Protein AF-K2E6R4-F1 (afdb_monomer)

Radius of gyration: 13.59 Å; Cα contacts (8 Å, |Δi|>4): 219; chains: 1; bounding box: 30×32×36 Å

pLDDT: mean 91.32, std 12.44, range [42.31, 98.56]

Secondary structure (DSSP, 8-state):
--HHHHHHHHHHHTT-EEEEPPSSSSSS--EEEEE--TTT-EEEEEEEE--SSPBPHHHHHHHHHHHHHTT-SEEEEEESS-B-HHHHHHHTTSSEEEE-HHHHHHHHHHTT----S--

Sequence (119 aa):
FTFEELISSLLNKMGLVAVTTQHSYDGGIDVIAENSNPIIGGRFVIQCKRYQNVVPVDIIRDLYGAMTHERASKGILITTSDFSNECVKFAQGKPIELINRKKLTQLLEDNKYKVAQKI

Nearest PDB structures (foldseek):
  4oc8-assembly1_B  TM=8.136E-01  e=2.578E-07  Azoarcus olearius
  7wbx-assembly1_E  TM=6.310E-01  e=2.026E-03  Komagataella phaffii
  2bam-assembly1_B  TM=6.305E-01  e=2.464E-02  Bacillus amyloliquefaciens
  8vh8-assembly2_B  TM=4.108E-01  e=3.008E+00  Pasteurella multocida
  8vh8-assembly4_D  TM=4.279E-01  e=4.419E+00  Pasteurella multocida

Solvent-accessible surface area (backbone atoms only — not comparable to full-atom values): 6626 Å² total; per-residue (Å²): 128,55,73,54,55,51,50,24,52,50,42,35,74,72,69,32,57,41,44,64,54,80,93,85,82,58,64,73,48,39,29,42,32,36,37,86,51,92,88,82,39,45,41,32,35,27,30,73,42,90,38,86,57,66,42,62,48,66,61,60,51,44,43,52,52,33,20,60,74,70,67,32,68,29,27,34,45,36,31,46,25,47,70,34,73,62,34,56,60,62,33,59,98,45,64,47,48,84,35,30,34,71,57,47,52,50,54,36,53,79,66,69,45,81,84,74,81,84,117

Mean predicted aligned error: 4.24 Å

Foldseek 3Di:
DPPLVVVQVLLVLVVWNKDADDDDDQLQFGMWTWDPPPPPIWIETEHEEADPDADEQVVLVSQLVSCVVVVTPAYEYAYAAHYDPNNVVVPPPPRYHYHYNVNVVVSCVVSPNDPDPGD

Structure (mmCIF, N/CA/C/O backbone):
data_AF-K2E6R4-F1
#
_entry.id   AF-K2E6R4-F1
#
loop_
_atom_site.group_PDB
_atom_site.id
_atom_site.type_symbol
_atom_site.label_atom_id
_atom_site.label_alt_id
_atom_site.label_comp_id
_atom_site.label_asym_id
_atom_site.label_entity_id
_atom_site.label_seq_id
_atom_site.pdbx_PDB_ins_code
_atom_site.Cartn_x
_atom_site.Cartn_y
_atom_site.Cartn_z
_atom_site.occupancy
_atom_site.B_iso_or_equiv
_atom_site.auth_seq_id
_atom_site.auth_comp_id
_atom_site.auth_asym_id
_atom_site.auth_atom_id
_atom_site.pdbx_PDB_model_num
ATOM 1 N N . PHE A 1 1 ? 6.674 -9.405 14.871 1.00 63.59 1 PHE A N 1
ATOM 2 C CA . PHE A 1 1 ? 5.710 -8.592 14.123 1.00 63.59 1 PHE A CA 1
ATOM 3 C C . PHE A 1 1 ? 6.283 -7.222 13.871 1.00 63.59 1 PHE A C 1
ATOM 5 O O . PHE A 1 1 ? 6.116 -6.299 14.667 1.00 63.59 1 PHE A O 1
ATOM 12 N N . THR A 1 2 ? 7.000 -7.122 12.758 1.00 90.25 2 THR A N 1
ATOM 13 C CA . THR A 1 2 ? 7.227 -5.843 12.089 1.00 90.25 2 THR A CA 1
ATOM 14 C C . THR A 1 2 ? 5.885 -5.291 11.593 1.00 90.25 2 THR A C 1
ATOM 16 O O . THR A 1 2 ? 4.861 -5.984 11.592 1.00 90.25 2 THR A O 1
ATOM 19 N N . PHE A 1 3 ? 5.863 -4.020 11.193 1.00 91.44 3 PHE A N 1
ATOM 20 C CA . PHE A 1 3 ? 4.652 -3.424 10.626 1.00 91.44 3 PHE A CA 1
ATOM 21 C C . PHE A 1 3 ? 4.249 -4.114 9.312 1.00 91.44 3 PHE A C 1
ATOM 23 O O . PHE A 1 3 ? 3.074 -4.374 9.084 1.00 91.44 3 PHE A O 1
ATOM 30 N N . GLU A 1 4 ? 5.226 -4.494 8.497 1.00 93.44 4 GLU A N 1
ATOM 31 C CA . GLU A 1 4 ? 5.035 -5.166 7.208 1.00 93.44 4 GLU A CA 1
ATOM 32 C C . GLU A 1 4 ? 4.463 -6.577 7.387 1.00 93.44 4 GLU A C 1
ATOM 34 O O . GLU A 1 4 ? 3.534 -6.962 6.681 1.00 93.44 4 GLU A O 1
ATOM 39 N N . GLU A 1 5 ? 4.934 -7.322 8.396 1.00 93.44 5 GLU A N 1
ATOM 40 C CA . GLU A 1 5 ? 4.377 -8.632 8.754 1.00 93.44 5 GLU A CA 1
ATOM 41 C C . GLU A 1 5 ? 2.901 -8.528 9.177 1.00 93.44 5 GLU A C 1
ATOM 43 O O . GLU A 1 5 ? 2.095 -9.388 8.817 1.00 93.44 5 GLU A O 1
ATOM 48 N N . LEU A 1 6 ? 2.520 -7.471 9.910 1.00 94.38 6 LEU A N 1
ATOM 49 C CA . LEU A 1 6 ? 1.118 -7.211 10.262 1.00 94.38 6 LEU A CA 1
ATOM 50 C C . LEU A 1 6 ? 0.272 -6.963 9.007 1.00 94.38 6 LEU A C 1
ATOM 52 O O . LEU A 1 6 ? -0.804 -7.548 8.876 1.00 94.38 6 LEU A O 1
ATOM 56 N N . ILE A 1 7 ? 0.751 -6.115 8.094 1.00 96.00 7 ILE A N 1
ATOM 57 C CA . ILE A 1 7 ? 0.049 -5.807 6.844 1.00 96.00 7 ILE A CA 1
ATOM 58 C C . ILE A 1 7 ? -0.090 -7.055 5.972 1.00 96.00 7 ILE A C 1
ATOM 60 O O . ILE A 1 7 ? -1.192 -7.359 5.522 1.00 96.00 7 ILE A O 1
ATOM 64 N N . SER A 1 8 ? 0.988 -7.814 5.783 1.00 96.12 8 SER A N 1
ATOM 65 C CA . SER A 1 8 ? 0.953 -9.075 5.041 1.00 96.12 8 SER A CA 1
ATOM 66 C C . SER A 1 8 ? -0.054 -10.054 5.656 1.00 96.12 8 SER A C 1
ATOM 68 O O . SER A 1 8 ? -0.900 -10.608 4.953 1.00 96.12 8 SER A O 1
ATOM 70 N N . SER A 1 9 ? -0.047 -10.215 6.982 1.00 95.62 9 SER A N 1
ATOM 71 C CA . SER A 1 9 ? -1.012 -11.069 7.682 1.00 95.62 9 SER A CA 1
ATOM 72 C C . SER A 1 9 ? -2.459 -10.604 7.472 1.00 95.62 9 SER A C 1
ATOM 74 O O . SER A 1 9 ? -3.321 -11.427 7.159 1.00 95.62 9 SER A O 1
ATOM 76 N N . LEU A 1 10 ? -2.724 -9.296 7.583 1.00 96.19 10 LEU A N 1
ATOM 77 C CA . LEU A 1 10 ? -4.045 -8.714 7.337 1.00 96.19 10 LEU A CA 1
ATOM 78 C C . LEU A 1 10 ? -4.525 -8.996 5.909 1.00 96.19 10 LEU A C 1
ATOM 80 O O . LEU A 1 10 ? -5.644 -9.470 5.731 1.00 96.19 10 LEU A O 1
ATOM 84 N N . LEU A 1 11 ? -3.678 -8.759 4.904 1.00 96.38 11 LEU A N 1
ATOM 85 C CA 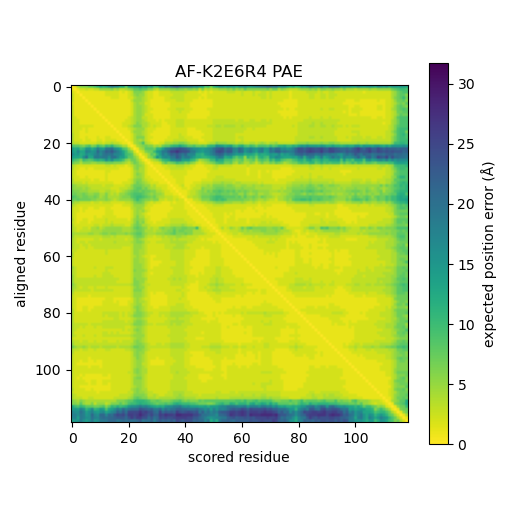. LEU A 1 11 ? -4.009 -9.011 3.500 1.00 96.38 11 LEU A CA 1
ATOM 86 C C . LEU A 1 11 ? -4.307 -10.497 3.248 1.00 96.38 11 LEU A C 1
ATOM 88 O O . LEU A 1 11 ? -5.289 -10.812 2.576 1.00 96.38 11 LEU A O 1
ATOM 92 N N . ASN A 1 12 ? -3.535 -11.407 3.852 1.00 96.19 12 ASN A N 1
ATOM 93 C CA . ASN A 1 12 ? -3.828 -12.842 3.798 1.00 96.19 12 ASN A CA 1
ATOM 94 C C . ASN A 1 12 ? -5.192 -13.175 4.418 1.00 96.19 12 ASN A C 1
ATOM 96 O O . ASN A 1 12 ? -5.971 -13.942 3.854 1.00 96.19 12 ASN A O 1
ATOM 100 N N . LYS A 1 13 ? -5.531 -12.557 5.555 1.00 95.12 13 LYS A N 1
ATOM 101 C CA . LYS A 1 13 ? -6.836 -12.751 6.206 1.00 95.12 13 LYS A CA 1
ATOM 102 C C . LYS A 1 13 ? -8.004 -12.216 5.373 1.00 95.12 13 LYS A C 1
ATOM 104 O O . LYS A 1 13 ? -9.101 -12.762 5.452 1.00 95.12 13 LYS A O 1
ATOM 109 N N . MET A 1 14 ? -7.753 -11.200 4.550 1.00 94.19 14 MET A N 1
ATOM 110 C CA . MET A 1 14 ? -8.705 -10.658 3.577 1.00 94.19 14 MET A CA 1
ATOM 111 C C . MET A 1 14 ? -8.840 -11.521 2.307 1.00 94.19 14 MET A C 1
ATOM 113 O O . MET A 1 14 ? -9.597 -11.160 1.408 1.00 94.19 14 MET A O 1
ATOM 117 N N . GLY A 1 15 ? -8.139 -12.659 2.223 1.00 93.94 15 GLY A N 1
ATOM 118 C CA . GLY A 1 15 ? -8.244 -13.616 1.117 1.00 93.94 15 GLY A CA 1
ATOM 119 C C . GLY A 1 15 ? -7.255 -13.393 -0.029 1.00 93.94 15 GLY A C 1
ATOM 120 O O . GLY A 1 15 ? -7.424 -13.987 -1.091 1.00 93.94 15 GLY A O 1
ATOM 121 N N . LEU A 1 16 ? -6.238 -12.548 0.162 1.00 96.19 16 LEU A N 1
ATOM 122 C CA . LEU A 1 16 ? -5.128 -12.394 -0.782 1.00 96.19 16 LEU A CA 1
ATOM 123 C C . LEU A 1 16 ? -4.016 -13.404 -0.473 1.00 96.19 16 LEU A C 1
ATOM 125 O O . LEU A 1 16 ? -3.929 -13.912 0.639 1.00 96.19 16 LEU A O 1
ATOM 129 N N . VAL A 1 17 ? -3.123 -13.649 -1.428 1.00 97.25 17 VAL A N 1
ATOM 130 C CA . VAL A 1 17 ? -1.838 -14.311 -1.160 1.00 97.25 17 VAL A CA 1
ATOM 131 C C . VAL A 1 17 ? -0.795 -13.216 -1.006 1.00 97.25 17 VAL A C 1
ATOM 133 O O . VAL A 1 17 ? -0.392 -12.630 -2.006 1.00 97.25 17 VAL A O 1
ATOM 136 N N . ALA A 1 18 ? -0.404 -12.890 0.227 1.00 97.06 18 ALA A N 1
ATOM 137 C CA . ALA A 1 18 ? 0.519 -11.789 0.506 1.00 97.06 18 ALA A CA 1
ATOM 138 C C . ALA A 1 18 ? 1.820 -12.264 1.161 1.00 97.06 18 ALA A C 1
ATOM 140 O O . ALA A 1 18 ? 1.805 -13.073 2.091 1.00 97.06 18 ALA A O 1
ATOM 141 N N . VAL A 1 19 ? 2.947 -11.731 0.689 1.00 95.25 19 VAL A N 1
ATOM 142 C CA . VAL A 1 19 ? 4.294 -12.041 1.180 1.00 95.25 19 VAL A CA 1
ATOM 143 C C . VAL A 1 19 ? 5.094 -10.757 1.363 1.00 95.25 19 VAL A C 1
ATOM 145 O O . VAL A 1 19 ? 5.033 -9.850 0.533 1.00 95.25 19 VAL A O 1
ATOM 148 N N . THR A 1 20 ? 5.831 -10.667 2.468 1.00 94.31 20 THR A N 1
ATOM 149 C CA . THR A 1 20 ? 6.794 -9.582 2.686 1.00 94.31 20 THR A CA 1
ATOM 150 C C . THR A 1 20 ? 7.980 -9.764 1.746 1.00 94.31 20 THR A C 1
ATOM 152 O O . THR A 1 20 ? 8.458 -10.888 1.567 1.00 94.31 20 THR A O 1
ATOM 155 N N . THR A 1 21 ? 8.468 -8.677 1.166 1.00 90.31 21 THR A N 1
ATOM 156 C CA . THR A 1 21 ? 9.711 -8.678 0.390 1.00 90.31 21 THR A CA 1
ATOM 157 C C . THR A 1 21 ? 10.912 -8.629 1.339 1.00 90.31 21 THR A C 1
ATOM 159 O O . THR A 1 21 ? 10.796 -8.233 2.500 1.00 90.31 21 THR A O 1
ATOM 162 N N . GLN A 1 22 ? 12.083 -9.076 0.884 1.00 78.00 22 GLN A N 1
ATOM 163 C CA . GLN A 1 22 ? 13.325 -8.841 1.623 1.00 78.00 22 GLN A CA 1
ATOM 164 C C . GLN A 1 22 ? 13.967 -7.573 1.066 1.00 78.00 22 GLN A C 1
ATOM 166 O O . GLN A 1 22 ? 14.208 -7.502 -0.135 1.00 78.00 22 GLN A O 1
ATOM 171 N N . HIS A 1 23 ? 14.232 -6.583 1.926 1.00 56.44 23 HIS A N 1
ATOM 172 C CA . HIS A 1 23 ? 14.825 -5.302 1.535 1.00 56.44 23 HIS A CA 1
ATOM 173 C C . HIS A 1 23 ? 16.013 -5.484 0.574 1.00 56.44 23 HIS A C 1
ATOM 175 O O . HIS A 1 23 ? 16.991 -6.138 0.943 1.00 56.44 23 HIS A O 1
ATOM 181 N N . SER A 1 24 ? 15.961 -4.853 -0.609 1.00 50.38 24 SER A N 1
ATOM 182 C CA . SER A 1 24 ? 16.980 -3.905 -1.130 1.00 50.38 24 SER A CA 1
ATOM 183 C C . SER A 1 24 ? 16.875 -3.638 -2.643 1.00 50.38 24 SER A C 1
ATOM 185 O O . SER A 1 24 ? 17.593 -2.771 -3.136 1.00 50.38 24 SER A O 1
ATOM 187 N N . TYR A 1 25 ? 16.016 -4.327 -3.404 1.00 55.34 25 TYR A N 1
ATOM 188 C CA . TYR A 1 25 ? 16.070 -4.266 -4.880 1.00 55.34 25 TYR A CA 1
ATOM 189 C C . TYR A 1 25 ? 14.733 -3.937 -5.564 1.00 55.34 25 TYR A C 1
ATOM 191 O O . TYR A 1 25 ? 14.677 -3.788 -6.780 1.00 55.34 25 TYR A O 1
ATOM 199 N N . ASP A 1 26 ? 13.678 -3.749 -4.779 1.00 60.97 26 ASP A N 1
ATOM 200 C CA . ASP A 1 26 ? 12.275 -3.714 -5.201 1.00 60.97 26 ASP A CA 1
ATOM 201 C C . ASP A 1 26 ? 11.731 -2.281 -5.358 1.00 60.97 26 ASP A C 1
ATOM 203 O O . ASP A 1 26 ? 10.527 -2.073 -5.493 1.00 60.97 26 ASP A O 1
ATOM 207 N N . GLY A 1 27 ? 12.586 -1.259 -5.239 1.00 68.38 27 GLY A N 1
ATOM 208 C CA . GLY A 1 27 ? 12.148 0.143 -5.286 1.00 68.38 27 GLY A CA 1
ATOM 209 C C . GLY A 1 27 ? 11.289 0.576 -4.087 1.00 68.38 27 GLY A C 1
ATOM 210 O O . GLY A 1 27 ? 10.493 1.503 -4.204 1.00 68.38 27 GLY A O 1
ATOM 211 N N . GLY A 1 28 ? 11.441 -0.082 -2.930 1.00 83.50 28 GLY A N 1
ATOM 212 C CA . GLY A 1 28 ? 10.733 0.272 -1.694 1.00 83.50 28 GLY A CA 1
ATOM 213 C C . GLY A 1 28 ? 9.350 -0.366 -1.534 1.00 83.50 28 GLY A C 1
ATOM 214 O O . GLY A 1 28 ? 8.542 0.161 -0.771 1.00 83.50 28 GLY A O 1
ATOM 215 N N . ILE A 1 29 ? 9.072 -1.459 -2.251 1.00 93.44 29 ILE A N 1
ATOM 216 C CA . ILE A 1 29 ? 7.920 -2.335 -2.004 1.00 93.44 29 ILE A CA 1
ATOM 217 C C . ILE A 1 29 ? 8.236 -3.206 -0.791 1.00 93.44 29 ILE A C 1
ATOM 219 O O . ILE A 1 29 ? 9.268 -3.870 -0.783 1.00 93.44 29 ILE A O 1
ATOM 223 N N . ASP A 1 30 ? 7.333 -3.236 0.187 1.00 94.75 30 ASP A N 1
ATOM 224 C CA . ASP A 1 30 ? 7.510 -4.006 1.424 1.00 94.75 30 ASP A CA 1
ATOM 225 C C . ASP A 1 30 ? 6.663 -5.291 1.440 1.00 94.75 30 ASP A C 1
ATOM 227 O O . ASP A 1 30 ? 6.992 -6.273 2.107 1.00 94.75 30 ASP A O 1
ATOM 231 N N . VAL A 1 31 ? 5.543 -5.306 0.705 1.00 96.12 31 VAL A N 1
ATOM 232 C CA . VAL A 1 31 ? 4.669 -6.479 0.561 1.00 96.12 31 VAL A CA 1
ATOM 233 C C . VAL A 1 31 ? 4.182 -6.582 -0.881 1.00 96.12 31 VAL A C 1
ATOM 235 O O . VAL A 1 31 ? 3.767 -5.592 -1.486 1.00 96.12 31 VAL A O 1
ATOM 238 N N . ILE A 1 32 ? 4.183 -7.798 -1.419 1.00 96.06 32 ILE A N 1
ATOM 239 C CA . ILE A 1 32 ? 3.517 -8.142 -2.678 1.00 96.06 32 ILE A CA 1
ATOM 240 C C . ILE A 1 32 ? 2.308 -9.000 -2.331 1.00 96.06 32 ILE A C 1
ATOM 242 O O . ILE A 1 32 ? 2.413 -9.922 -1.520 1.00 96.06 32 ILE A O 1
ATOM 246 N N . ALA A 1 33 ? 1.160 -8.694 -2.930 1.00 97.38 33 ALA A N 1
ATOM 247 C CA . ALA A 1 33 ? -0.053 -9.480 -2.762 1.00 97.38 33 ALA A CA 1
ATOM 248 C C . ALA A 1 33 ? -0.674 -9.845 -4.108 1.00 97.38 33 ALA A C 1
ATOM 250 O O . ALA A 1 33 ? -0.655 -9.051 -5.045 1.00 97.38 33 ALA A O 1
ATOM 251 N N . GLU A 1 34 ? -1.274 -11.025 -4.195 1.00 97.50 34 GLU A N 1
ATOM 252 C CA . GLU A 1 34 ? -1.978 -11.489 -5.386 1.00 97.50 34 GLU A CA 1
ATOM 253 C C . GLU A 1 34 ? -3.421 -11.865 -5.053 1.00 97.50 34 GLU A C 1
ATOM 255 O O . GLU A 1 34 ? -3.711 -12.489 -4.029 1.00 97.50 34 GLU A O 1
ATOM 260 N N . ASN A 1 35 ? -4.337 -11.478 -5.939 1.00 96.56 35 ASN A N 1
ATOM 261 C CA . ASN A 1 35 ? -5.711 -11.963 -5.952 1.00 96.56 35 ASN A CA 1
ATOM 262 C C . ASN A 1 35 ? -5.901 -12.831 -7.196 1.00 96.56 35 ASN A C 1
ATOM 264 O O . ASN A 1 35 ? -5.761 -12.339 -8.314 1.00 96.56 35 ASN A O 1
ATOM 268 N N . SER A 1 36 ? -6.238 -14.105 -7.003 1.00 92.31 36 SER A N 1
ATOM 269 C CA . SER A 1 36 ? -6.409 -15.089 -8.077 1.00 92.31 36 SER A CA 1
ATOM 270 C C . SER A 1 36 ? -7.765 -15.013 -8.785 1.00 92.31 36 SER A C 1
ATOM 272 O O . SER A 1 36 ? -8.018 -15.790 -9.706 1.00 92.31 36 SER A O 1
ATOM 274 N N . ASN A 1 37 ? -8.655 -14.098 -8.383 1.00 93.81 37 ASN A N 1
ATOM 275 C CA . ASN A 1 37 ? -9.938 -13.930 -9.053 1.00 93.81 37 ASN A CA 1
ATOM 276 C C . ASN A 1 37 ? -9.735 -13.578 -10.546 1.00 93.81 37 ASN A C 1
ATOM 278 O O . ASN A 1 37 ? -9.064 -12.597 -10.853 1.00 93.81 37 ASN A O 1
ATOM 282 N N . PRO A 1 38 ? -10.346 -14.307 -11.491 1.00 88.69 38 PRO A N 1
ATOM 283 C CA . PRO A 1 38 ? -10.066 -14.125 -12.916 1.00 88.69 38 PRO A CA 1
ATOM 284 C C . PRO A 1 38 ? -10.611 -12.815 -13.509 1.00 88.69 38 PRO A C 1
ATOM 286 O O . PRO A 1 38 ? -10.177 -12.417 -14.585 1.00 88.69 38 PRO A O 1
ATOM 289 N N . ILE A 1 39 ? -11.569 -12.158 -12.845 1.00 90.50 39 ILE A N 1
ATOM 290 C CA . ILE A 1 39 ? -12.229 -10.939 -13.345 1.00 90.50 39 ILE A CA 1
ATOM 291 C C . ILE A 1 39 ? -11.659 -9.689 -12.670 1.00 90.50 39 ILE A C 1
ATOM 293 O O . ILE A 1 39 ? -11.418 -8.684 -13.333 1.00 90.50 39 ILE A O 1
ATOM 297 N N . ILE A 1 40 ? -11.466 -9.740 -11.350 1.00 87.25 40 ILE A N 1
ATOM 298 C CA . ILE A 1 40 ? -11.053 -8.583 -10.531 1.00 87.25 40 ILE A CA 1
ATOM 299 C C . ILE A 1 40 ? -9.682 -8.758 -9.867 1.00 87.25 40 ILE A C 1
ATOM 301 O O . ILE A 1 40 ? -9.261 -7.904 -9.086 1.00 87.25 40 ILE A O 1
ATOM 305 N N . GLY A 1 41 ? -9.023 -9.890 -10.102 1.00 89.75 41 GLY A N 1
ATOM 306 C CA . GLY A 1 41 ? -7.734 -10.210 -9.513 1.00 89.75 41 GLY A CA 1
ATOM 307 C C . GLY A 1 41 ? -6.573 -9.467 -10.159 1.00 89.75 41 GLY A C 1
ATOM 308 O O . GLY A 1 41 ? -6.746 -8.593 -11.008 1.00 89.75 41 GLY A O 1
ATOM 309 N N . GLY A 1 42 ? -5.368 -9.806 -9.722 1.00 95.25 42 GLY A N 1
ATOM 310 C CA . GLY A 1 42 ? -4.146 -9.147 -10.160 1.00 95.25 42 GLY A CA 1
ATOM 311 C C . GLY A 1 42 ? -3.093 -9.070 -9.066 1.00 95.25 42 GLY A C 1
ATOM 312 O O . GLY A 1 42 ? -3.296 -9.528 -7.937 1.00 95.25 42 GLY A O 1
ATOM 313 N N . ARG A 1 43 ? -1.958 -8.477 -9.435 1.00 96.19 43 ARG A N 1
ATOM 314 C CA . ARG A 1 43 ? -0.808 -8.254 -8.557 1.00 96.19 43 ARG A CA 1
ATOM 315 C C . ARG A 1 43 ? -0.901 -6.869 -7.931 1.00 96.19 43 ARG A C 1
ATOM 317 O O . ARG A 1 43 ? -1.118 -5.879 -8.629 1.00 96.19 43 ARG A O 1
ATOM 324 N N . PHE A 1 44 ? -0.700 -6.799 -6.628 1.00 97.56 44 PHE A N 1
ATOM 325 C CA . PHE A 1 44 ? -0.660 -5.575 -5.843 1.00 97.56 44 PHE A CA 1
ATOM 326 C C . PHE A 1 44 ? 0.729 -5.403 -5.254 1.00 97.56 44 PHE A C 1
ATOM 328 O O . PHE A 1 44 ? 1.319 -6.362 -4.754 1.00 97.56 44 PHE A O 1
ATOM 335 N N . VAL A 1 45 ? 1.221 -4.171 -5.276 1.00 97.06 45 VAL A N 1
ATOM 336 C CA . VAL A 1 45 ? 2.452 -3.800 -4.576 1.00 97.06 45 VAL A CA 1
ATOM 337 C C . VAL A 1 45 ? 2.108 -2.843 -3.457 1.00 97.06 45 VAL A C 1
ATOM 339 O O . VAL A 1 45 ? 1.317 -1.914 -3.637 1.00 97.06 45 VAL A O 1
ATOM 342 N N . ILE A 1 46 ? 2.661 -3.100 -2.284 1.00 97.75 46 ILE A N 1
ATOM 343 C CA . ILE A 1 46 ? 2.309 -2.390 -1.070 1.00 97.75 46 ILE A CA 1
ATOM 344 C C . ILE A 1 46 ? 3.577 -1.831 -0.446 1.00 97.75 46 ILE A C 1
ATOM 346 O O . ILE A 1 46 ? 4.560 -2.545 -0.253 1.00 97.75 46 ILE A O 1
ATOM 350 N N . GLN A 1 47 ? 3.521 -0.551 -0.101 1.00 96.56 47 GLN A N 1
ATOM 351 C CA . GLN A 1 47 ? 4.537 0.118 0.693 1.00 96.56 47 GLN A CA 1
ATOM 352 C C . GLN A 1 47 ? 3.940 0.533 2.038 1.00 96.56 47 GLN A C 1
ATOM 354 O O . GLN A 1 47 ? 2.830 1.066 2.121 1.00 96.56 47 GLN A O 1
ATOM 359 N N . CYS A 1 48 ? 4.688 0.286 3.101 1.00 95.25 48 CYS A N 1
ATOM 360 C CA . CYS A 1 48 ? 4.306 0.449 4.487 1.00 95.25 48 CYS A CA 1
ATOM 361 C C . CYS A 1 48 ? 5.159 1.552 5.130 1.00 95.25 48 CYS A C 1
ATOM 363 O O . CYS A 1 48 ? 6.382 1.479 5.185 1.00 95.25 48 CYS A O 1
ATOM 365 N N . LYS A 1 49 ? 4.524 2.592 5.677 1.00 94.38 49 LYS A N 1
ATOM 366 C CA . LYS A 1 49 ? 5.206 3.683 6.392 1.00 94.38 49 LYS A CA 1
ATOM 367 C C . LYS A 1 49 ? 4.675 3.833 7.808 1.00 94.38 49 LYS A C 1
ATOM 369 O O . LYS A 1 49 ? 3.617 4.422 8.029 1.00 94.38 49 LYS A O 1
ATOM 374 N N . ARG A 1 50 ? 5.430 3.357 8.799 1.00 93.06 50 ARG A N 1
ATOM 375 C CA . ARG A 1 50 ? 5.094 3.549 10.218 1.00 93.06 50 ARG A CA 1
ATOM 376 C C . ARG A 1 50 ? 5.551 4.922 10.715 1.00 93.06 50 ARG A C 1
ATOM 378 O O . ARG A 1 50 ? 6.580 5.042 11.375 1.00 93.06 50 ARG A O 1
ATOM 385 N N . TYR A 1 51 ? 4.834 5.972 10.329 1.00 91.88 51 TYR A N 1
ATOM 386 C CA . TYR A 1 51 ? 5.201 7.360 10.618 1.00 91.88 51 TYR A CA 1
ATOM 387 C C . TYR A 1 51 ? 4.343 7.956 11.738 1.00 91.88 51 TYR A C 1
ATOM 389 O O . TYR A 1 51 ? 3.230 7.503 12.014 1.00 91.88 51 TYR A O 1
ATOM 397 N N . GLN A 1 52 ? 4.880 8.997 12.380 1.00 91.62 52 GLN A N 1
ATOM 398 C CA . GLN A 1 52 ? 4.120 9.899 13.254 1.00 91.62 52 GLN A CA 1
ATOM 399 C C . GLN A 1 52 ? 3.689 11.167 12.506 1.00 91.62 52 GLN A C 1
ATOM 401 O O . GLN A 1 52 ? 2.591 11.667 12.727 1.00 91.62 52 GLN A O 1
ATOM 406 N N . ASN A 1 53 ? 4.537 11.644 11.591 1.00 95.19 53 ASN A N 1
ATOM 407 C CA . ASN A 1 53 ? 4.287 12.820 10.764 1.00 95.19 53 ASN A CA 1
ATOM 408 C C . ASN A 1 53 ? 3.556 12.456 9.470 1.00 95.19 53 ASN A C 1
ATOM 410 O O . ASN A 1 53 ? 3.515 11.291 9.065 1.00 95.19 53 ASN A O 1
ATOM 414 N N . VAL A 1 54 ? 3.016 13.477 8.810 1.00 96.62 54 VAL A N 1
ATOM 415 C CA . VAL A 1 54 ? 2.368 13.358 7.502 1.00 96.62 54 VAL A CA 1
ATOM 416 C C . VAL A 1 54 ? 3.339 12.783 6.467 1.00 96.62 54 VAL A C 1
ATOM 418 O O . VAL A 1 54 ? 4.494 13.199 6.390 1.00 96.62 54 VAL A O 1
ATOM 421 N N . VAL A 1 55 ? 2.864 11.828 5.667 1.00 97.25 55 VAL A N 1
ATOM 422 C CA . VAL A 1 55 ? 3.647 11.204 4.596 1.00 97.25 55 VAL A CA 1
ATOM 423 C C . VAL A 1 55 ? 3.793 12.173 3.410 1.00 97.25 55 VAL A C 1
ATOM 425 O O . VAL A 1 55 ? 2.770 12.650 2.896 1.00 97.25 55 VAL A O 1
ATOM 428 N N . PRO A 1 56 ? 5.031 12.460 2.964 1.00 96.94 56 PRO A N 1
ATOM 429 C CA . PRO A 1 56 ? 5.297 13.369 1.853 1.00 96.94 56 PRO A CA 1
ATOM 430 C C . PRO A 1 56 ? 5.105 12.706 0.471 1.00 96.94 56 PRO A C 1
ATOM 432 O O . PRO A 1 56 ? 4.987 11.486 0.346 1.00 96.94 56 PRO A O 1
ATOM 435 N N . VAL A 1 57 ? 5.002 13.538 -0.576 1.00 97.81 57 VAL A N 1
ATOM 436 C CA . VAL A 1 57 ? 4.563 13.135 -1.933 1.00 97.81 57 VAL A CA 1
ATOM 437 C C . VAL A 1 57 ? 5.598 12.340 -2.736 1.00 97.81 57 VAL A C 1
ATOM 439 O O . VAL A 1 57 ? 5.244 11.643 -3.683 1.00 97.81 57 VAL A O 1
ATOM 442 N N . ASP A 1 58 ? 6.871 12.439 -2.386 1.00 96.81 58 ASP A N 1
ATOM 443 C CA . ASP A 1 58 ? 7.957 11.612 -2.921 1.00 96.81 58 ASP A CA 1
ATOM 444 C C . ASP A 1 58 ? 7.657 10.117 -2.742 1.00 96.81 58 ASP A C 1
ATOM 446 O O . ASP A 1 58 ? 7.722 9.370 -3.713 1.00 96.81 58 ASP A O 1
ATOM 450 N N . ILE A 1 59 ? 7.156 9.709 -1.571 1.00 95.75 59 ILE A N 1
ATOM 451 C CA . ILE A 1 59 ? 6.874 8.296 -1.274 1.00 95.75 59 ILE A CA 1
ATOM 452 C C . ILE A 1 59 ? 5.856 7.687 -2.250 1.00 95.75 59 ILE A C 1
ATOM 454 O O . ILE A 1 59 ? 6.067 6.605 -2.791 1.00 95.75 59 ILE A O 1
ATOM 458 N N . ILE A 1 60 ? 4.744 8.381 -2.516 1.00 96.94 60 ILE A N 1
ATOM 459 C CA . ILE A 1 60 ? 3.723 7.874 -3.448 1.00 96.94 60 ILE A CA 1
ATOM 460 C C . ILE A 1 60 ? 4.212 7.878 -4.908 1.00 96.94 60 ILE A C 1
ATOM 462 O O . ILE A 1 60 ? 3.769 7.052 -5.709 1.00 96.94 60 ILE A O 1
ATOM 466 N N . ARG A 1 61 ? 5.124 8.786 -5.273 1.00 97.06 61 ARG A N 1
ATOM 467 C CA . ARG A 1 61 ? 5.722 8.823 -6.617 1.00 97.06 61 ARG A CA 1
ATOM 468 C C . ARG A 1 61 ? 6.650 7.635 -6.837 1.00 97.06 61 ARG A C 1
ATOM 470 O O . ARG A 1 61 ? 6.544 6.995 -7.882 1.00 97.06 61 ARG A O 1
ATOM 477 N N . ASP A 1 62 ? 7.471 7.314 -5.845 1.00 95.50 62 ASP A N 1
ATOM 478 C CA . ASP A 1 62 ? 8.356 6.150 -5.882 1.00 95.50 62 ASP A CA 1
ATOM 479 C C . ASP A 1 62 ? 7.540 4.855 -5.964 1.00 95.50 62 ASP A C 1
ATOM 481 O O . ASP A 1 62 ? 7.775 4.032 -6.852 1.00 95.50 62 ASP A O 1
ATOM 485 N N . LEU A 1 63 ? 6.487 4.731 -5.142 1.00 96.25 63 LEU A N 1
ATOM 486 C CA . LEU A 1 63 ? 5.545 3.610 -5.217 1.00 96.25 63 LEU A CA 1
ATOM 487 C C . LEU A 1 63 ? 4.924 3.469 -6.612 1.00 96.25 63 LEU A C 1
ATOM 489 O O . LEU A 1 63 ? 4.785 2.357 -7.114 1.00 96.25 63 LEU A O 1
ATOM 493 N N . TYR A 1 64 ? 4.540 4.572 -7.257 1.00 96.56 64 TYR A N 1
ATOM 494 C CA . TYR A 1 64 ? 3.970 4.524 -8.604 1.00 96.56 64 TYR A CA 1
ATOM 495 C C . TYR A 1 64 ? 4.985 4.039 -9.652 1.00 96.56 64 TYR A C 1
ATOM 497 O O . TYR A 1 64 ? 4.626 3.273 -10.554 1.00 96.56 64 TYR A O 1
ATOM 505 N N . GLY A 1 65 ? 6.253 4.440 -9.516 1.00 94.94 65 GLY A N 1
ATOM 506 C CA . GLY A 1 65 ? 7.352 3.923 -10.331 1.00 94.94 65 GLY A CA 1
ATOM 507 C C . GLY A 1 6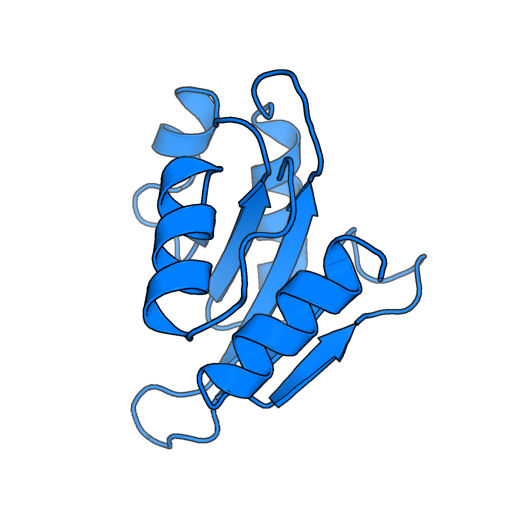5 ? 7.532 2.414 -10.149 1.00 94.94 65 GLY A C 1
ATOM 508 O O . GLY A 1 65 ? 7.523 1.673 -11.134 1.00 94.94 65 GLY A O 1
ATOM 509 N N . ALA A 1 66 ? 7.592 1.953 -8.899 1.00 93.44 66 ALA A N 1
ATOM 510 C CA . ALA A 1 66 ? 7.731 0.538 -8.560 1.00 93.44 66 ALA A CA 1
ATOM 511 C C . ALA A 1 66 ? 6.526 -0.298 -9.035 1.00 93.44 66 ALA A C 1
ATOM 513 O O . ALA A 1 66 ? 6.694 -1.345 -9.651 1.00 93.44 66 ALA A O 1
ATOM 514 N N . MET A 1 67 ? 5.300 0.203 -8.856 1.00 95.00 67 MET A N 1
ATOM 515 C CA . MET A 1 67 ? 4.070 -0.417 -9.365 1.00 95.00 67 MET A CA 1
ATOM 516 C C . MET A 1 67 ? 4.105 -0.605 -10.884 1.00 95.00 67 MET A C 1
ATOM 518 O O . MET A 1 67 ? 3.712 -1.658 -11.386 1.00 95.00 67 MET A O 1
ATOM 522 N N . THR A 1 68 ? 4.596 0.399 -11.614 1.00 94.00 68 THR A N 1
ATOM 523 C CA . THR A 1 68 ? 4.726 0.330 -13.075 1.00 94.00 68 THR A CA 1
ATOM 524 C C . THR A 1 68 ? 5.798 -0.681 -13.488 1.00 94.00 68 THR A C 1
ATOM 526 O O . THR A 1 68 ? 5.564 -1.476 -14.398 1.00 94.00 68 THR A O 1
ATOM 529 N N . HIS A 1 69 ? 6.944 -0.692 -12.798 1.00 92.25 69 HIS A N 1
ATOM 530 C CA . HIS A 1 69 ? 8.028 -1.653 -13.021 1.00 92.25 69 HIS A CA 1
ATOM 531 C C . HIS A 1 69 ? 7.562 -3.103 -12.813 1.00 92.25 69 HIS A C 1
ATOM 533 O O . HIS A 1 69 ? 7.753 -3.948 -13.686 1.00 92.25 69 HIS A O 1
ATOM 539 N N . GLU A 1 70 ? 6.860 -3.362 -11.708 1.00 91.25 70 GLU A N 1
ATOM 540 C CA . GLU A 1 70 ? 6.311 -4.675 -11.350 1.00 91.25 70 GLU A CA 1
ATOM 541 C C . GLU A 1 70 ? 5.078 -5.083 -12.170 1.00 91.25 70 GLU A C 1
ATOM 543 O O . GLU A 1 70 ? 4.543 -6.177 -11.977 1.00 91.25 70 GLU A O 1
ATOM 548 N N . ARG A 1 71 ? 4.590 -4.210 -13.066 1.00 92.94 71 ARG A N 1
ATOM 549 C CA . ARG A 1 71 ? 3.338 -4.391 -13.826 1.00 92.94 71 ARG A CA 1
ATOM 550 C C . ARG A 1 71 ? 2.150 -4.727 -12.917 1.00 92.94 71 ARG A C 1
ATOM 552 O O . ARG A 1 71 ? 1.279 -5.524 -13.269 1.00 92.94 71 ARG A O 1
ATOM 559 N N . ALA A 1 72 ? 2.133 -4.127 -11.731 1.00 95.38 72 ALA A N 1
ATOM 560 C CA . ALA A 1 72 ? 1.094 -4.348 -10.745 1.00 95.38 72 ALA A CA 1
ATOM 561 C C . ALA A 1 72 ? -0.202 -3.642 -11.157 1.00 95.38 72 ALA A C 1
ATOM 563 O O . ALA A 1 72 ? -0.201 -2.522 -11.668 1.00 95.38 72 ALA A O 1
ATOM 564 N N . SER A 1 73 ? -1.329 -4.294 -10.890 1.00 95.94 73 SER A N 1
ATOM 565 C CA . SER A 1 73 ? -2.667 -3.782 -11.184 1.00 95.94 73 SER A CA 1
ATOM 566 C C . SER A 1 73 ? -3.044 -2.600 -10.290 1.00 95.94 73 SER A C 1
ATOM 568 O O . SER A 1 73 ? -3.879 -1.783 -10.676 1.00 95.94 73 SER A O 1
ATOM 570 N N . LYS A 1 74 ? -2.463 -2.517 -9.085 1.00 96.94 74 LYS A N 1
ATOM 571 C CA . LYS A 1 74 ? -2.650 -1.400 -8.153 1.00 96.94 74 LYS A CA 1
ATOM 572 C C . LYS A 1 74 ? -1.503 -1.313 -7.142 1.00 96.94 74 LYS A C 1
ATOM 574 O O . LYS A 1 74 ? -1.026 -2.330 -6.640 1.00 96.94 74 LYS A O 1
ATOM 579 N N . GLY A 1 75 ? -1.100 -0.087 -6.829 1.00 97.69 75 GLY A N 1
ATOM 580 C CA . GLY A 1 75 ? -0.199 0.242 -5.729 1.00 97.69 75 GLY A CA 1
ATOM 581 C C . GLY A 1 75 ? -0.989 0.610 -4.474 1.00 97.69 75 GLY A C 1
ATOM 582 O O . GLY A 1 75 ? -2.052 1.223 -4.562 1.00 97.69 75 GLY A O 1
ATOM 583 N N . ILE A 1 76 ? -0.497 0.247 -3.296 1.00 98.31 76 ILE A N 1
ATOM 584 C CA . ILE A 1 76 ? -1.147 0.578 -2.025 1.00 98.31 76 ILE A CA 1
ATOM 585 C C . ILE A 1 76 ? -0.109 1.187 -1.089 1.00 98.31 76 ILE A C 1
ATOM 587 O O . ILE A 1 76 ? 0.885 0.548 -0.757 1.00 98.31 76 ILE A O 1
ATOM 591 N N . LEU A 1 77 ? -0.347 2.418 -0.644 1.00 98.19 77 LEU A N 1
ATOM 592 C CA . LEU A 1 77 ? 0.473 3.051 0.382 1.00 98.19 77 LEU A CA 1
ATOM 593 C C . LEU A 1 77 ? -0.274 2.998 1.712 1.00 98.19 77 LEU A C 1
ATOM 595 O O . LEU A 1 77 ? -1.355 3.578 1.851 1.00 98.19 77 LEU A O 1
ATOM 599 N N . ILE A 1 78 ? 0.306 2.302 2.687 1.00 98.25 78 ILE A N 1
ATOM 600 C CA . ILE A 1 78 ? -0.275 2.117 4.017 1.00 98.25 78 ILE A CA 1
ATOM 601 C C . ILE A 1 78 ? 0.573 2.851 5.044 1.00 98.25 78 ILE A C 1
ATOM 603 O O . ILE A 1 78 ? 1.791 2.683 5.091 1.00 98.25 78 ILE A O 1
ATOM 607 N N . THR A 1 79 ? -0.057 3.647 5.904 1.00 97.56 79 THR A N 1
ATOM 608 C CA . THR A 1 79 ? 0.645 4.367 6.964 1.00 97.56 79 THR A CA 1
ATOM 609 C C . THR A 1 79 ? -0.096 4.364 8.292 1.00 97.56 79 THR A C 1
ATOM 611 O O . THR A 1 79 ? -1.322 4.305 8.353 1.00 97.56 79 THR A O 1
ATOM 614 N N . THR A 1 80 ? 0.675 4.470 9.372 1.00 96.69 80 THR A N 1
ATOM 615 C CA . THR A 1 80 ? 0.171 4.742 10.720 1.00 96.69 80 THR A CA 1
ATOM 616 C C . THR A 1 80 ? -0.009 6.232 11.004 1.00 96.69 80 THR A C 1
ATOM 618 O O . THR A 1 80 ? -0.307 6.571 12.141 1.00 96.69 80 THR A O 1
ATOM 621 N N . SER A 1 81 ? 0.183 7.134 10.040 1.00 96.81 81 SER A N 1
ATOM 622 C CA . SER A 1 81 ? -0.160 8.559 10.159 1.00 96.81 81 SER A CA 1
ATOM 623 C C . SER A 1 81 ? -1.233 8.944 9.128 1.00 96.81 81 SER A C 1
ATOM 625 O O . SER A 1 81 ? -2.201 8.200 8.949 1.00 96.81 81 SER A O 1
ATOM 627 N N . ASP A 1 82 ? -1.061 10.089 8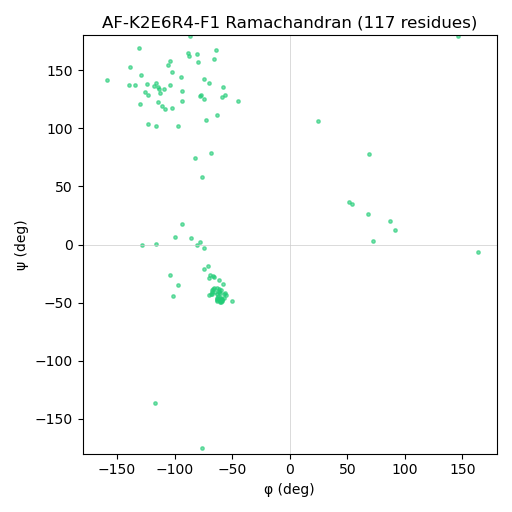.470 1.00 98.19 82 ASP A N 1
ATOM 628 C CA . ASP A 1 82 ? -1.912 10.646 7.424 1.00 98.19 82 ASP A CA 1
ATOM 629 C C . ASP A 1 82 ? -1.067 11.076 6.217 1.00 98.19 82 ASP A C 1
ATOM 631 O O . ASP A 1 82 ? 0.163 11.134 6.273 1.00 98.19 82 ASP A O 1
ATOM 635 N N . PHE A 1 83 ? -1.737 11.387 5.111 1.00 98.31 83 PHE A N 1
ATOM 636 C CA . PHE A 1 83 ? -1.112 11.790 3.853 1.00 98.31 83 PHE A CA 1
ATOM 637 C C . PHE A 1 83 ? -1.191 13.297 3.643 1.00 98.31 83 PHE A C 1
ATOM 639 O O . PHE A 1 83 ? -2.161 13.937 4.049 1.00 98.31 83 PHE A O 1
ATOM 646 N N . SER A 1 84 ? -0.192 13.864 2.965 1.00 98.19 84 SER A N 1
ATOM 647 C CA . SER A 1 84 ? -0.271 15.253 2.520 1.00 98.19 84 SER A CA 1
ATOM 648 C C . SER A 1 84 ? -1.379 15.432 1.475 1.00 98.19 84 SER A C 1
ATOM 650 O O . SER A 1 84 ? -1.803 14.481 0.807 1.00 98.19 84 SER A O 1
ATOM 652 N N . ASN A 1 85 ? -1.838 16.668 1.285 1.00 98.25 85 ASN A N 1
ATOM 653 C CA . ASN A 1 85 ? -2.821 16.975 0.243 1.00 98.25 85 ASN A CA 1
ATOM 654 C C . ASN A 1 85 ? -2.277 16.648 -1.157 1.00 98.25 85 ASN A C 1
ATOM 656 O O . ASN A 1 85 ? -3.022 16.276 -2.060 1.00 98.25 85 ASN A O 1
ATOM 660 N N . GLU A 1 86 ? -0.970 16.769 -1.334 1.00 98.44 86 GLU A N 1
ATOM 661 C CA . GLU A 1 86 ? -0.219 16.456 -2.536 1.00 98.44 86 GLU A CA 1
ATOM 662 C C . GLU A 1 86 ? -0.220 14.954 -2.817 1.00 98.44 86 GLU A C 1
ATOM 664 O O . GLU A 1 86 ? -0.400 14.569 -3.970 1.00 98.44 86 GLU A O 1
ATOM 669 N N . CYS A 1 87 ? -0.112 14.107 -1.788 1.00 98.31 87 CYS A N 1
ATOM 670 C CA . CYS A 1 87 ? -0.302 12.662 -1.922 1.00 98.31 87 CYS A CA 1
ATOM 671 C C . CYS A 1 87 ? -1.710 12.332 -2.423 1.00 98.31 87 CYS A C 1
ATOM 673 O O . CYS A 1 87 ? -1.865 11.590 -3.394 1.00 98.31 87 CYS A O 1
ATOM 675 N N . VAL A 1 88 ? -2.737 12.925 -1.803 1.00 98.12 88 VAL A N 1
ATOM 676 C CA . VAL A 1 88 ? -4.138 12.706 -2.198 1.00 98.12 88 VAL A CA 1
ATOM 677 C C . VAL A 1 88 ? -4.370 13.148 -3.644 1.00 98.12 88 VAL A C 1
ATOM 679 O O . VAL A 1 88 ? -4.917 12.385 -4.436 1.00 98.12 88 VAL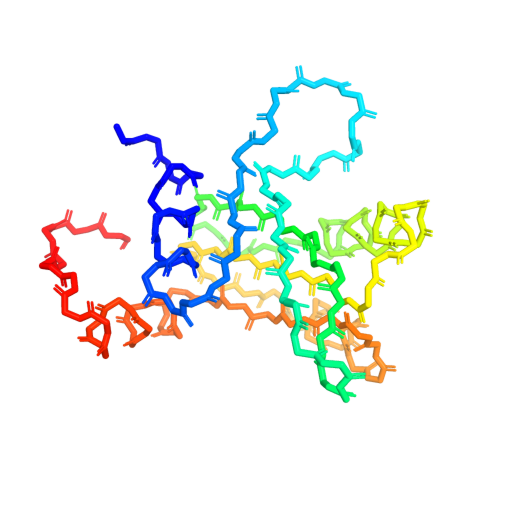 A O 1
ATOM 682 N N . LYS A 1 89 ? -3.896 14.341 -4.022 1.00 98.50 89 LYS A N 1
ATOM 683 C CA . LYS A 1 89 ? -3.967 14.845 -5.404 1.00 98.50 89 LYS A CA 1
ATOM 684 C C . LYS A 1 89 ? -3.202 13.957 -6.382 1.00 98.50 89 LYS A C 1
ATOM 686 O O . LYS A 1 89 ? -3.675 13.724 -7.488 1.00 98.50 89 LYS A O 1
ATOM 691 N N . PHE A 1 90 ? -2.030 13.452 -6.000 1.00 98.31 90 PHE A N 1
ATOM 692 C CA . PHE A 1 90 ? -1.246 12.582 -6.870 1.00 98.31 90 PHE A CA 1
ATOM 693 C C . PHE A 1 90 ? -1.943 11.238 -7.112 1.00 98.31 90 PHE A C 1
ATOM 695 O O . PHE A 1 90 ? -1.905 10.750 -8.240 1.00 98.31 90 PHE A O 1
ATOM 702 N N . ALA A 1 91 ? -2.605 10.665 -6.103 1.00 98.19 91 ALA A N 1
ATOM 703 C CA . ALA A 1 91 ? -3.329 9.399 -6.227 1.00 98.19 91 ALA A CA 1
ATOM 704 C C . ALA A 1 91 ? -4.557 9.485 -7.156 1.00 98.19 91 ALA A C 1
ATOM 706 O O . ALA A 1 91 ? -4.940 8.486 -7.762 1.00 98.19 91 ALA A O 1
ATOM 707 N N . GLN A 1 92 ? -5.170 10.666 -7.298 1.00 97.81 92 GLN A N 1
ATOM 708 C CA . GLN A 1 92 ? -6.368 10.849 -8.123 1.00 97.81 92 GLN A CA 1
ATOM 709 C C . GLN A 1 92 ? -6.142 10.390 -9.572 1.00 97.81 92 GLN A C 1
ATOM 711 O O . GLN A 1 92 ? -5.178 10.780 -10.235 1.00 97.81 92 GLN A O 1
ATOM 716 N N . GLY A 1 93 ? -7.053 9.540 -10.056 1.00 96.75 93 GLY A N 1
ATOM 717 C CA . GLY A 1 93 ? -7.021 8.983 -11.410 1.00 96.75 93 GLY A CA 1
ATOM 718 C C . GLY A 1 93 ? -5.933 7.932 -11.658 1.00 96.75 93 GLY A C 1
ATOM 719 O O . GLY A 1 93 ? -5.817 7.454 -12.783 1.00 96.75 93 GLY A O 1
ATOM 720 N N . LYS A 1 94 ? -5.141 7.558 -10.645 1.00 97.94 94 LYS A N 1
ATOM 721 C CA . LYS A 1 94 ? -4.131 6.493 -10.736 1.00 97.94 94 LYS A CA 1
ATOM 722 C C . LYS A 1 94 ? -4.620 5.244 -10.002 1.00 97.94 94 LYS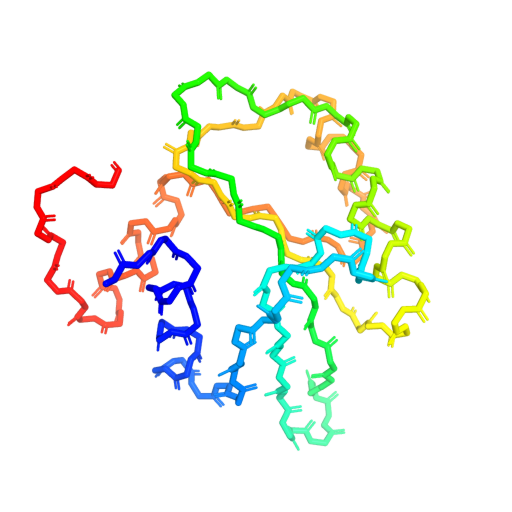 A C 1
ATOM 724 O O . LYS A 1 94 ? -5.410 5.365 -9.066 1.00 97.94 94 LYS A O 1
ATOM 729 N N . PRO A 1 95 ? -4.138 4.043 -10.366 1.00 97.00 95 PRO A N 1
ATOM 730 C CA . PRO A 1 95 ? -4.441 2.816 -9.635 1.00 97.00 95 PRO A CA 1
ATOM 731 C C . PRO A 1 95 ? -3.626 2.751 -8.330 1.00 97.00 95 PRO A C 1
ATOM 733 O O . PRO A 1 95 ? -2.849 1.827 -8.113 1.00 97.00 95 PRO A O 1
ATOM 736 N N . ILE A 1 96 ? -3.781 3.756 -7.464 1.00 98.00 96 ILE A N 1
ATOM 737 C CA . ILE A 1 96 ? -3.127 3.846 -6.159 1.00 98.00 96 ILE A CA 1
ATOM 738 C C . ILE A 1 96 ? -4.195 3.992 -5.079 1.00 98.00 96 ILE A C 1
ATOM 740 O O . ILE A 1 96 ? -5.037 4.883 -5.160 1.00 98.00 96 ILE A O 1
ATOM 744 N N . GLU A 1 97 ? -4.130 3.156 -4.046 1.00 98.19 97 GLU A N 1
ATOM 745 C CA . GLU A 1 97 ? -4.952 3.299 -2.843 1.00 98.19 97 GLU A CA 1
ATOM 746 C C . GLU A 1 97 ? -4.124 3.866 -1.684 1.00 98.19 97 GLU A C 1
ATOM 748 O O . GLU A 1 97 ? -2.987 3.457 -1.442 1.00 98.19 97 GLU A O 1
ATOM 753 N N . LEU A 1 98 ? -4.726 4.800 -0.947 1.00 98.56 98 LEU A N 1
ATOM 754 C CA . LEU A 1 98 ? -4.147 5.416 0.242 1.00 98.56 98 LEU A CA 1
ATOM 755 C C . LEU A 1 98 ? -4.878 4.925 1.494 1.00 98.56 98 LEU A C 1
ATOM 757 O O . LEU A 1 98 ? -6.066 5.216 1.686 1.00 98.56 98 LEU A O 1
ATOM 761 N N . ILE A 1 99 ? -4.154 4.229 2.371 1.00 98.56 99 ILE A N 1
ATOM 762 C CA . ILE A 1 99 ? -4.669 3.691 3.634 1.00 98.56 99 ILE A CA 1
ATOM 763 C C . ILE A 1 99 ? -3.933 4.369 4.794 1.00 98.56 99 ILE A C 1
ATOM 765 O O . ILE A 1 99 ? -2.787 4.053 5.098 1.00 98.56 99 ILE A O 1
ATOM 769 N N . ASN A 1 100 ? -4.592 5.334 5.432 1.00 98.12 100 ASN A N 1
ATOM 770 C CA . ASN A 1 100 ? -4.076 6.025 6.615 1.00 98.12 100 ASN A CA 1
ATOM 771 C C . ASN A 1 100 ? -4.426 5.259 7.898 1.00 98.12 100 ASN A C 1
ATOM 773 O O . ASN A 1 100 ? -5.137 4.250 7.842 1.00 98.12 100 ASN A O 1
ATOM 777 N N . ARG A 1 101 ? -4.008 5.774 9.065 1.00 97.12 101 ARG A N 1
ATOM 778 C CA . ARG A 1 101 ? -4.286 5.138 10.366 1.00 97.12 101 ARG A CA 1
ATOM 779 C C . ARG A 1 101 ? -5.764 4.799 10.535 1.00 97.12 101 ARG A C 1
ATOM 781 O O . ARG A 1 101 ? -6.091 3.671 10.876 1.00 97.12 101 ARG A O 1
ATOM 788 N N . LYS A 1 102 ? -6.656 5.758 10.261 1.00 96.94 102 LYS A N 1
ATOM 789 C CA . LYS A 1 102 ? -8.103 5.575 10.441 1.00 96.94 102 LYS A CA 1
ATOM 790 C C . LYS A 1 102 ? -8.639 4.413 9.596 1.00 96.94 102 LYS A C 1
ATOM 792 O O . LYS A 1 102 ? -9.332 3.551 10.130 1.00 96.94 102 LYS A O 1
ATOM 797 N N . LYS A 1 103 ? -8.311 4.371 8.299 1.00 97.75 103 LYS A N 1
ATOM 798 C CA . LYS A 1 103 ? -8.715 3.266 7.412 1.00 97.75 103 LYS A CA 1
ATOM 799 C C . LYS A 1 103 ? -8.077 1.939 7.832 1.00 97.75 103 LYS A C 1
ATOM 801 O O . LYS A 1 103 ? -8.752 0.917 7.818 1.00 97.75 103 LYS A O 1
ATOM 806 N N . LEU A 1 104 ? -6.800 1.948 8.219 1.00 97.25 104 LEU A N 1
ATOM 807 C CA . LEU A 1 104 ? -6.090 0.747 8.659 1.00 97.25 104 LEU A CA 1
ATOM 808 C C . LEU A 1 104 ? -6.718 0.146 9.923 1.00 97.25 104 LEU A C 1
ATOM 810 O O . LEU A 1 104 ? -6.922 -1.063 9.983 1.00 97.25 104 LEU A O 1
ATOM 814 N N . THR A 1 105 ? -7.060 0.978 10.909 1.00 95.81 105 THR A N 1
ATOM 815 C CA . THR A 1 105 ? -7.760 0.541 12.123 1.00 95.81 105 THR A CA 1
ATOM 816 C C . THR A 1 105 ? -9.092 -0.119 11.780 1.00 95.81 105 THR A C 1
ATOM 818 O O . THR A 1 105 ? -9.336 -1.226 12.249 1.00 95.81 105 THR A O 1
ATOM 821 N N . GLN A 1 106 ? -9.892 0.489 10.897 1.00 96.00 106 GLN A N 1
ATOM 822 C CA . GLN A 1 106 ? -11.155 -0.104 10.446 1.00 96.00 106 GLN A CA 1
ATOM 823 C C . GLN A 1 106 ? -10.941 -1.479 9.796 1.00 96.00 106 GLN A C 1
ATOM 825 O O . GLN A 1 106 ? -11.598 -2.445 10.167 1.00 96.00 106 GLN A O 1
ATOM 830 N N . LEU A 1 107 ? -9.976 -1.597 8.876 1.00 96.50 107 LEU A N 1
ATOM 831 C CA . LEU A 1 107 ? -9.674 -2.871 8.214 1.00 96.50 107 LEU A CA 1
ATOM 832 C C . LEU A 1 107 ? -9.262 -3.958 9.212 1.00 96.50 107 LEU A C 1
ATOM 834 O O . LEU A 1 107 ? -9.646 -5.116 9.061 1.00 96.50 107 LEU A O 1
ATOM 838 N N . LEU A 1 108 ? -8.487 -3.605 10.234 1.00 95.12 108 LEU A N 1
ATOM 839 C CA . LEU A 1 108 ? -8.074 -4.546 11.272 1.00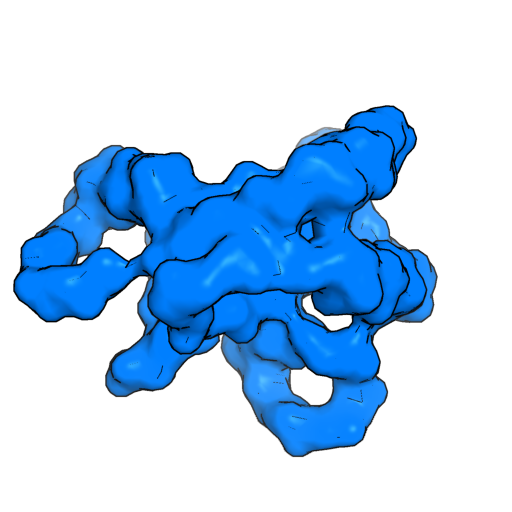 95.12 108 LEU A CA 1
ATOM 840 C C . LEU A 1 108 ? -9.257 -5.003 12.131 1.00 95.12 108 LEU A C 1
ATOM 842 O O . LEU A 1 108 ? -9.366 -6.198 12.416 1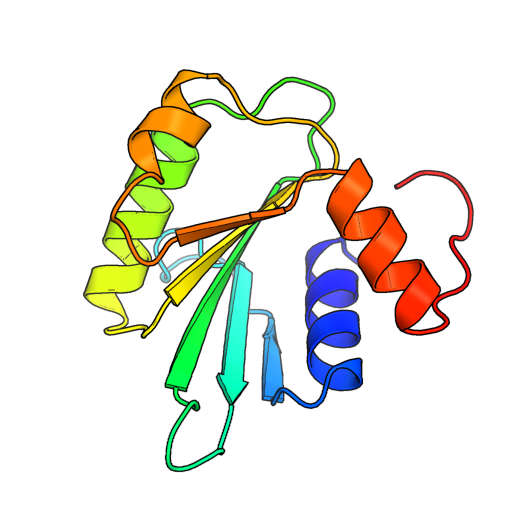.00 95.12 108 LEU A O 1
ATOM 846 N N . GLU A 1 109 ? -10.146 -4.085 12.505 1.00 93.81 109 GLU A N 1
ATOM 847 C CA . GLU A 1 109 ? -11.365 -4.385 13.262 1.00 93.81 109 GLU A CA 1
ATOM 848 C C . GLU A 1 109 ? -12.317 -5.291 12.471 1.00 93.81 109 GLU A C 1
ATOM 850 O O . GLU A 1 109 ? -12.711 -6.347 12.976 1.00 93.81 109 GLU A O 1
ATOM 855 N N . ASP A 1 110 ? -12.594 -4.954 11.208 1.00 94.88 110 ASP A N 1
ATOM 856 C CA . ASP A 1 110 ? -13.456 -5.736 10.309 1.00 94.88 110 ASP A CA 1
ATOM 857 C C . ASP A 1 110 ? -12.929 -7.168 10.128 1.00 94.88 110 ASP A C 1
ATOM 859 O O . ASP A 1 110 ? -13.686 -8.139 10.057 1.00 94.88 110 ASP A O 1
ATOM 863 N N . ASN A 1 111 ? -11.603 -7.317 10.135 1.00 93.81 111 ASN A N 1
ATOM 864 C CA . ASN A 1 111 ? -10.920 -8.600 10.033 1.00 93.81 111 ASN A CA 1
ATOM 865 C C . ASN A 1 111 ? -10.585 -9.213 11.403 1.00 93.81 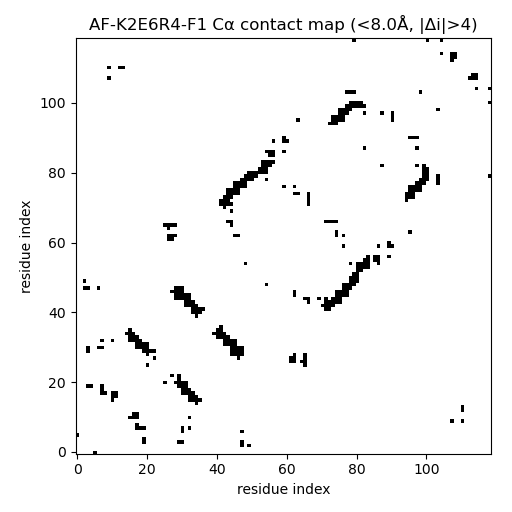111 ASN A C 1
ATOM 867 O O . ASN A 1 111 ? -9.776 -10.139 11.485 1.00 93.81 111 ASN A O 1
ATOM 871 N N . LYS A 1 112 ? -11.214 -8.762 12.496 1.00 90.19 112 LYS A N 1
ATOM 872 C CA . LYS A 1 112 ? -11.094 -9.339 13.848 1.00 90.19 112 LYS A CA 1
ATOM 873 C C . LYS A 1 112 ? -9.645 -9.453 14.344 1.00 90.19 112 LYS A C 1
ATOM 875 O O . LYS A 1 112 ? -9.291 -10.435 15.005 1.00 90.19 112 LYS A O 1
ATOM 880 N N . TYR A 1 113 ? -8.776 -8.510 13.992 1.00 82.75 113 TYR A N 1
ATOM 881 C CA . TYR A 1 113 ? -7.495 -8.350 14.675 1.00 82.75 113 TYR A CA 1
ATOM 882 C C . TYR A 1 113 ? -7.748 -7.629 15.995 1.00 82.75 113 TYR A C 1
ATOM 884 O O . TYR A 1 113 ? -8.364 -6.567 16.026 1.00 82.75 113 TYR A O 1
ATOM 892 N N . LYS A 1 114 ? -7.268 -8.198 17.109 1.00 69.06 114 LYS A N 1
ATOM 893 C CA . LYS A 1 114 ? -7.229 -7.450 18.368 1.00 69.06 114 LYS A CA 1
ATOM 894 C C . LYS A 1 114 ? -6.278 -6.281 18.146 1.00 69.06 114 LYS A C 1
ATOM 896 O O . LYS A 1 114 ? -5.080 -6.510 17.984 1.00 69.06 114 LYS A O 1
ATOM 901 N N . VAL A 1 115 ? -6.799 -5.055 18.124 1.00 60.03 115 VAL A N 1
ATOM 902 C CA . VAL A 1 115 ? -5.985 -3.836 18.096 1.00 60.03 115 VAL A CA 1
ATOM 903 C C . VAL A 1 115 ? -5.279 -3.734 19.453 1.00 60.03 115 VAL A C 1
ATOM 905 O O . VAL A 1 115 ? -5.734 -3.071 20.381 1.00 60.03 115 VAL A O 1
ATOM 908 N N . ALA A 1 116 ? -4.202 -4.500 19.626 1.00 49.03 116 ALA A N 1
ATOM 909 C CA . ALA A 1 116 ? -3.369 -4.447 20.813 1.00 49.03 116 ALA A CA 1
ATOM 910 C C . ALA A 1 116 ? -2.571 -3.138 20.755 1.00 49.03 116 ALA A C 1
ATOM 912 O O . ALA A 1 116 ? -1.703 -2.986 19.907 1.00 49.03 116 ALA A O 1
ATOM 913 N N . GLN A 1 117 ? -2.958 -2.190 21.613 1.00 42.31 117 GLN A N 1
ATOM 914 C CA . GLN A 1 117 ? -2.291 -0.927 21.962 1.00 42.31 117 GLN A CA 1
ATOM 915 C C . GLN A 1 117 ? -1.329 -0.322 20.910 1.00 42.31 117 GLN A C 1
ATOM 917 O O . GLN A 1 117 ? -0.168 -0.704 20.809 1.00 42.31 117 GLN A O 1
ATOM 922 N N . LYS A 1 118 ? -1.803 0.761 20.273 1.00 45.22 118 LYS A N 1
ATOM 923 C CA . LYS A 1 118 ? -1.044 1.765 19.495 1.00 45.22 118 LYS A CA 1
ATOM 924 C C . LYS A 1 118 ? -0.435 1.274 18.173 1.00 45.22 118 LYS A C 1
ATOM 926 O O . LYS A 1 118 ? 0.779 1.102 18.041 1.00 45.22 118 LYS A O 1
ATOM 931 N N . ILE A 1 119 ? -1.304 1.173 17.169 1.00 54.59 119 ILE A N 1
ATOM 932 C CA . ILE A 1 119 ? -0.937 1.458 15.773 1.00 54.59 119 ILE A CA 1
ATOM 933 C C . ILE A 1 119 ? -0.805 2.973 15.613 1.00 54.59 119 ILE A C 1
ATOM 935 O O . ILE A 1 119 ? -1.663 3.690 16.179 1.00 54.59 119 I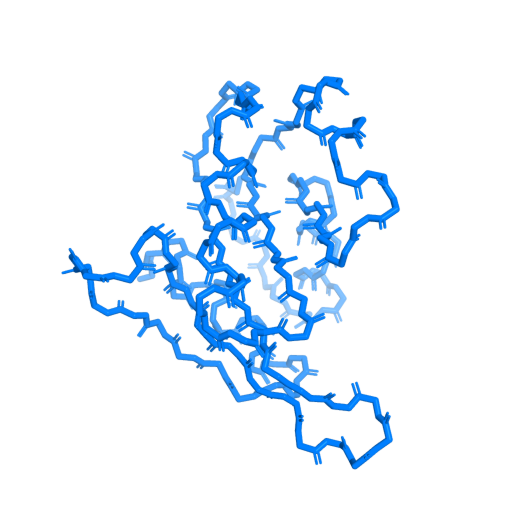LE A O 1
#